Protein AF-A0A7W0MAP5-F1 (afdb_monomer_lite)

pLDDT: mean 90.86, std 15.15, range [31.64, 98.62]

Structure (mmCIF, N/CA/C/O backbone):
data_AF-A0A7W0MAP5-F1
#
_entry.id   AF-A0A7W0MAP5-F1
#
loop_
_atom_site.group_PDB
_atom_site.id
_atom_site.type_symbol
_atom_site.label_atom_id
_atom_site.label_alt_id
_atom_site.label_comp_id
_atom_site.label_asym_id
_atom_site.label_entity_id
_atom_site.label_seq_id
_atom_site.pdbx_PDB_ins_code
_atom_site.Cartn_x
_atom_site.Cartn_y
_atom_si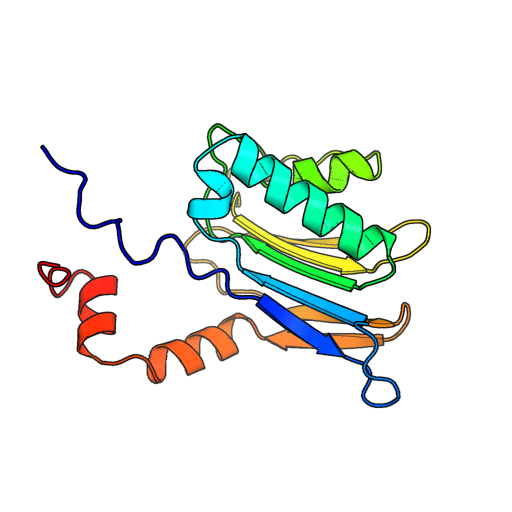te.Cartn_z
_atom_site.occupancy
_atom_site.B_iso_or_equiv
_atom_site.auth_seq_id
_atom_site.auth_comp_id
_atom_site.auth_asym_id
_atom_site.auth_atom_id
_atom_site.pdbx_PDB_model_num
ATOM 1 N N . MET A 1 1 ? 15.322 9.151 -28.755 1.00 31.64 1 MET A N 1
ATOM 2 C CA . MET A 1 1 ? 13.862 9.149 -28.972 1.00 31.64 1 MET A CA 1
ATOM 3 C C . MET A 1 1 ? 13.383 7.801 -28.477 1.00 31.64 1 MET A C 1
ATOM 5 O O . MET A 1 1 ? 13.552 6.819 -29.178 1.00 31.64 1 MET A O 1
ATOM 9 N N . GLN A 1 2 ? 13.041 7.724 -27.193 1.00 36.56 2 GLN A N 1
ATOM 10 C CA . GLN A 1 2 ? 12.843 6.462 -26.477 1.00 36.56 2 GLN A CA 1
ATOM 11 C C . GLN A 1 2 ? 11.858 6.753 -25.342 1.00 36.56 2 GLN A C 1
ATOM 13 O O . GLN A 1 2 ? 12.266 7.212 -24.281 1.00 36.56 2 GLN A O 1
ATOM 18 N N . ALA A 1 3 ? 10.567 6.655 -25.644 1.00 36.53 3 ALA A N 1
ATOM 19 C CA . ALA A 1 3 ? 9.450 6.749 -24.704 1.00 36.53 3 ALA A CA 1
ATOM 20 C C . ALA A 1 3 ? 8.155 6.588 -25.512 1.00 36.53 3 ALA A C 1
ATOM 22 O O . ALA A 1 3 ? 7.542 7.592 -25.847 1.00 36.53 3 ALA A O 1
ATOM 23 N N . ASP A 1 4 ? 7.783 5.361 -25.881 1.00 33.84 4 ASP A N 1
ATOM 24 C CA . ASP A 1 4 ? 6.406 5.117 -26.356 1.00 33.84 4 ASP A CA 1
ATOM 25 C C . ASP A 1 4 ? 5.857 3.697 -26.093 1.00 33.84 4 ASP A C 1
ATOM 27 O O . ASP A 1 4 ? 4.669 3.468 -26.269 1.00 33.84 4 ASP A O 1
ATOM 31 N N . ASP A 1 5 ? 6.640 2.768 -25.524 1.00 40.62 5 ASP A N 1
ATOM 32 C CA . ASP A 1 5 ? 6.140 1.407 -25.215 1.00 40.62 5 ASP A CA 1
ATOM 33 C C . ASP A 1 5 ? 5.510 1.247 -23.821 1.00 40.62 5 ASP A C 1
ATOM 35 O O . ASP A 1 5 ? 4.944 0.207 -23.484 1.00 40.62 5 ASP A O 1
ATOM 39 N N . THR A 1 6 ? 5.543 2.277 -22.973 1.00 40.28 6 THR A N 1
ATOM 40 C CA . THR A 1 6 ? 4.932 2.216 -21.632 1.00 40.28 6 THR A CA 1
ATOM 41 C C . THR A 1 6 ? 3.391 2.310 -21.690 1.00 40.28 6 THR A C 1
ATOM 43 O O . THR A 1 6 ? 2.731 2.232 -20.656 1.00 40.28 6 THR A O 1
ATOM 46 N N . PHE A 1 7 ? 2.780 2.491 -22.866 1.00 39.31 7 PHE A N 1
ATOM 47 C CA . PHE A 1 7 ? 1.445 3.091 -22.995 1.00 39.31 7 PHE A CA 1
ATOM 48 C C . PHE A 1 7 ? 0.217 2.185 -22.790 1.00 39.31 7 PHE A C 1
ATOM 50 O O . PHE A 1 7 ? -0.890 2.715 -22.703 1.00 39.31 7 PHE A O 1
ATOM 57 N N . HIS A 1 8 ? 0.355 0.868 -22.580 1.00 38.78 8 HIS A N 1
ATOM 58 C CA . HIS A 1 8 ? -0.822 0.001 -22.357 1.00 38.78 8 HIS A CA 1
ATOM 59 C C . HIS A 1 8 ? -0.908 -0.732 -21.007 1.00 38.78 8 HIS A C 1
ATOM 61 O O . HIS A 1 8 ? -1.977 -1.244 -20.675 1.00 38.78 8 HIS A O 1
ATOM 67 N N . TYR A 1 9 ? 0.127 -0.684 -20.159 1.00 43.25 9 TYR A N 1
ATOM 68 C CA . TYR A 1 9 ? 0.080 -1.255 -18.796 1.00 43.25 9 TYR A CA 1
ATOM 69 C C . TYR A 1 9 ? -0.163 -0.218 -17.681 1.00 43.25 9 TYR A C 1
ATOM 71 O O . TYR A 1 9 ? -0.225 -0.563 -16.504 1.00 43.25 9 TYR A O 1
ATOM 79 N N . GLN A 1 10 ? -0.337 1.061 -18.031 1.00 42.28 10 GLN A N 1
ATOM 80 C CA . GLN A 1 10 ? -0.414 2.180 -17.076 1.00 42.28 10 GLN A CA 1
ATOM 81 C C . GLN A 1 10 ? -1.756 2.329 -16.331 1.00 42.28 10 GLN A C 1
ATOM 83 O O . GLN A 1 10 ? -1.896 3.238 -15.514 1.00 42.28 10 GLN A O 1
ATOM 88 N N . ARG A 1 11 ? -2.771 1.492 -16.602 1.00 49.31 11 ARG A N 1
ATOM 89 C CA . ARG A 1 11 ? -4.148 1.727 -16.107 1.00 49.31 11 ARG A CA 1
ATOM 90 C C . ARG A 1 11 ? -4.846 0.544 -15.445 1.00 49.31 11 ARG A C 1
ATOM 92 O O . ARG A 1 11 ? -6.027 0.659 -15.119 1.00 49.31 11 ARG A O 1
ATOM 99 N N . THR A 1 12 ? -4.155 -0.560 -15.187 1.00 53.28 12 THR A N 1
ATOM 100 C CA . THR A 1 12 ? -4.763 -1.663 -14.433 1.00 53.28 12 THR A CA 1
ATOM 101 C C . THR A 1 12 ? -4.495 -1.454 -12.948 1.00 53.28 12 THR A C 1
ATOM 103 O O . THR A 1 12 ? -3.522 -1.963 -12.403 1.00 53.28 12 THR A O 1
ATOM 106 N N . GLN A 1 13 ? -5.353 -0.679 -12.278 1.00 57.66 13 GLN A N 1
ATOM 107 C CA . GLN A 1 13 ? -5.386 -0.692 -10.814 1.00 57.66 13 GLN A CA 1
ATOM 108 C C . GLN A 1 13 ? -5.876 -2.069 -10.357 1.00 57.66 13 GLN A C 1
ATOM 110 O O . GLN A 1 13 ? -7.048 -2.408 -10.536 1.00 57.66 13 GLN A O 1
ATOM 115 N N . LEU A 1 14 ? -4.980 -2.862 -9.770 1.00 80.12 14 LEU A N 1
ATOM 116 C CA . LEU A 1 14 ? -5.314 -4.156 -9.186 1.00 80.12 14 LEU A CA 1
ATOM 117 C C . LEU A 1 14 ? -5.756 -3.945 -7.739 1.00 80.12 14 LEU A C 1
ATOM 119 O O . LEU A 1 14 ? -4.960 -3.641 -6.851 1.00 80.12 14 LEU A O 1
ATOM 123 N N . ARG A 1 15 ? -7.065 -4.090 -7.529 1.00 87.38 15 ARG A N 1
ATOM 124 C CA . ARG A 1 15 ? -7.722 -3.932 -6.234 1.00 87.38 15 ARG A CA 1
ATOM 125 C C . ARG A 1 15 ? -8.536 -5.170 -5.920 1.00 87.38 15 ARG A C 1
ATOM 127 O O . ARG A 1 15 ? -9.342 -5.603 -6.742 1.00 87.38 15 ARG A O 1
ATOM 134 N N . LEU A 1 16 ? -8.385 -5.671 -4.703 1.00 93.50 16 LEU A N 1
ATOM 135 C CA . LEU A 1 16 ? -9.211 -6.742 -4.169 1.00 93.50 16 LEU A CA 1
ATOM 136 C C . LEU A 1 16 ? -10.074 -6.193 -3.035 1.00 93.50 16 LEU A C 1
ATOM 138 O O . LEU A 1 16 ? -9.571 -5.566 -2.108 1.00 93.50 16 LEU A O 1
ATOM 142 N N . ALA A 1 17 ? -11.383 -6.409 -3.129 1.00 95.56 17 ALA A N 1
ATOM 143 C CA . ALA A 1 17 ? -12.349 -6.017 -2.111 1.00 95.56 17 ALA A CA 1
ATOM 144 C C . ALA A 1 17 ? -12.806 -7.257 -1.340 1.00 95.56 17 ALA A C 1
ATOM 146 O O . ALA A 1 17 ? -13.307 -8.209 -1.938 1.00 95.56 17 ALA A O 1
ATOM 147 N N . VAL A 1 18 ? -12.671 -7.225 -0.018 1.00 95.75 18 VAL A N 1
ATOM 148 C CA . VAL A 1 18 ? -13.188 -8.259 0.878 1.00 95.75 18 VAL A CA 1
ATOM 149 C C . VAL A 1 18 ? -14.476 -7.752 1.495 1.00 95.75 18 VAL A C 1
ATOM 151 O O . VAL A 1 18 ? -14.511 -6.695 2.129 1.00 95.75 18 VAL A O 1
ATOM 154 N N . ARG A 1 19 ? -15.549 -8.516 1.298 1.00 96.50 19 ARG A N 1
ATOM 155 C CA . ARG A 1 19 ? -16.867 -8.193 1.830 1.00 96.50 19 ARG A CA 1
ATOM 156 C C . ARG A 1 19 ? -17.293 -9.221 2.860 1.00 96.50 19 ARG A C 1
ATOM 158 O O . ARG A 1 19 ? -17.084 -10.418 2.661 1.00 96.50 19 ARG A O 1
ATOM 165 N N . HIS A 1 20 ? -17.926 -8.756 3.928 1.00 93.38 20 HIS A N 1
ATOM 166 C CA . HIS A 1 20 ? -18.634 -9.639 4.836 1.00 93.38 20 HIS A CA 1
ATOM 167 C C . HIS A 1 20 ? -19.791 -10.299 4.073 1.00 93.38 20 HIS A C 1
ATOM 169 O O . HIS A 1 20 ? -20.551 -9.621 3.379 1.00 93.38 20 HIS A O 1
ATOM 175 N N . ALA A 1 21 ? -19.887 -11.631 4.130 1.00 91.81 21 ALA A N 1
ATOM 176 C CA . ALA A 1 21 ? -20.834 -12.372 3.297 1.00 91.81 21 ALA A CA 1
ATOM 177 C C . ALA A 1 21 ? -22.301 -11.997 3.600 1.00 91.81 21 ALA A C 1
ATOM 179 O O . ALA A 1 21 ? -23.038 -11.689 2.662 1.00 91.81 21 ALA A O 1
ATOM 180 N N . PRO A 1 22 ? -22.735 -11.926 4.873 1.00 90.12 22 PRO A N 1
ATOM 181 C CA . PRO A 1 22 ? -23.991 -11.275 5.224 1.00 90.12 22 PRO A CA 1
ATOM 182 C C . PRO A 1 22 ? -23.953 -9.773 4.910 1.00 90.12 22 PRO A C 1
ATOM 184 O O . PRO A 1 22 ? -23.096 -9.048 5.409 1.00 90.12 22 PRO A O 1
ATOM 187 N N . GLY A 1 23 ? -24.903 -9.298 4.102 1.00 88.81 23 GLY A N 1
ATOM 188 C CA . GLY A 1 23 ? -25.092 -7.867 3.826 1.00 88.81 23 GLY A CA 1
ATOM 189 C C . GLY A 1 23 ? -24.096 -7.242 2.842 1.00 88.81 23 GLY A C 1
ATOM 190 O O . GLY A 1 23 ? -24.307 -6.105 2.433 1.00 88.81 23 GLY A O 1
ATOM 191 N N . HIS A 1 24 ? -23.062 -7.973 2.408 1.00 91.12 24 HIS A N 1
ATOM 192 C CA . HIS A 1 24 ? -22.065 -7.524 1.424 1.00 91.12 24 HIS A CA 1
ATOM 193 C C . HIS A 1 24 ? -21.326 -6.229 1.798 1.00 91.12 24 HIS A C 1
ATOM 195 O O . HIS A 1 24 ? -20.824 -5.518 0.920 1.00 91.12 24 HIS A O 1
ATOM 201 N N . GLU A 1 25 ? -21.218 -5.928 3.087 1.00 94.31 25 GLU A N 1
ATOM 202 C CA . GLU A 1 25 ? -20.466 -4.778 3.584 1.00 94.31 25 GLU A CA 1
ATOM 203 C C . GLU A 1 25 ? -18.979 -4.920 3.244 1.00 94.31 25 GLU A C 1
ATOM 205 O O . GLU A 1 25 ? -18.413 -6.006 3.356 1.00 94.31 25 GLU A O 1
ATOM 210 N N . LEU A 1 26 ? -18.348 -3.838 2.785 1.00 96.31 26 LEU A N 1
ATOM 211 C CA . LEU A 1 26 ? -16.912 -3.817 2.515 1.00 96.31 26 LEU A CA 1
ATOM 212 C C . LEU A 1 26 ? -16.166 -3.721 3.847 1.00 96.31 26 LEU A C 1
ATOM 214 O O . LEU A 1 26 ? -16.316 -2.726 4.540 1.00 96.31 26 LEU A O 1
ATOM 218 N N . ILE A 1 27 ? -15.361 -4.730 4.176 1.00 97.50 27 ILE A N 1
ATOM 219 C CA . ILE A 1 27 ? -14.644 -4.794 5.461 1.00 97.50 27 ILE A CA 1
ATOM 220 C C . ILE A 1 27 ? -13.135 -4.646 5.304 1.00 97.50 27 ILE A C 1
ATOM 222 O O . ILE A 1 27 ? -12.473 -4.146 6.208 1.00 97.50 27 ILE A O 1
ATOM 226 N N . ALA A 1 28 ? -12.587 -5.045 4.152 1.00 98.00 28 ALA A N 1
ATOM 227 C CA . ALA A 1 28 ? -11.173 -4.867 3.871 1.00 98.00 28 ALA A CA 1
ATOM 228 C C . ALA A 1 28 ? -10.884 -4.656 2.380 1.00 98.00 28 ALA A C 1
ATOM 230 O O . ALA A 1 28 ? -11.655 -5.073 1.509 1.00 98.00 28 ALA A O 1
ATOM 231 N N . MET A 1 29 ? -9.744 -4.042 2.080 1.00 97.69 29 MET A N 1
ATOM 232 C CA . MET A 1 29 ? -9.257 -3.814 0.723 1.00 97.69 29 MET A CA 1
ATOM 233 C C . MET A 1 29 ? -7.767 -4.139 0.618 1.00 97.69 29 MET A C 1
ATOM 235 O O . MET A 1 29 ? -7.001 -3.784 1.504 1.00 97.69 29 MET A O 1
ATOM 239 N N . ILE A 1 30 ? -7.346 -4.771 -0.477 1.00 97.56 30 ILE A N 1
ATOM 240 C CA . ILE A 1 30 ? 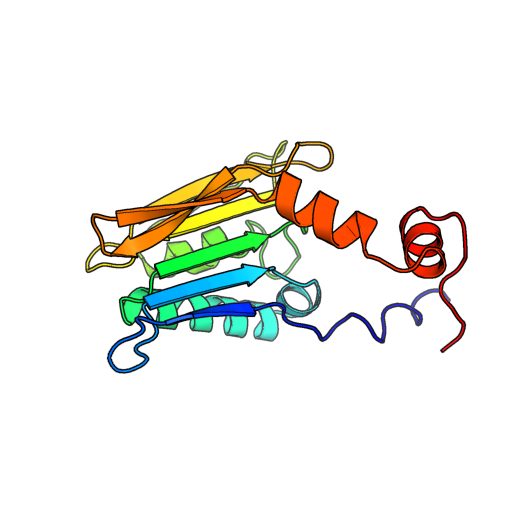-5.935 -4.849 -0.874 1.00 97.56 30 ILE A CA 1
ATOM 241 C C . ILE A 1 30 ? -5.760 -3.999 -2.124 1.00 97.56 30 ILE A C 1
ATOM 243 O O . ILE A 1 30 ? -6.524 -4.138 -3.085 1.00 97.56 30 ILE A O 1
ATOM 247 N N . GLU A 1 31 ? -4.751 -3.141 -2.122 1.00 96.00 31 GLU A N 1
ATOM 248 C CA . GLU A 1 31 ? -4.397 -2.303 -3.252 1.00 96.00 31 GLU A CA 1
ATOM 249 C C . GLU A 1 31 ? -2.915 -2.435 -3.592 1.00 96.00 31 GLU A C 1
ATOM 251 O O . GLU A 1 31 ? -2.039 -2.192 -2.763 1.00 96.00 31 GLU A O 1
ATOM 256 N N . ILE A 1 32 ? -2.650 -2.825 -4.837 1.00 95.50 32 ILE A N 1
ATOM 257 C CA . ILE A 1 32 ? -1.303 -2.858 -5.399 1.00 95.50 32 ILE A CA 1
ATOM 258 C C . ILE A 1 32 ? -1.089 -1.527 -6.114 1.00 95.50 32 ILE A C 1
ATOM 260 O O . ILE A 1 32 ? -1.833 -1.189 -7.041 1.00 95.50 32 ILE A O 1
ATOM 264 N N . VAL A 1 33 ? -0.095 -0.762 -5.665 1.00 95.12 33 VAL A N 1
ATOM 265 C CA . VAL A 1 33 ? 0.262 0.517 -6.281 1.00 95.12 33 VAL A CA 1
ATOM 266 C C . VAL A 1 33 ? 0.749 0.259 -7.700 1.00 95.12 33 VAL A C 1
ATOM 268 O O . VAL A 1 33 ? 1.439 -0.720 -7.963 1.00 95.12 33 VAL A O 1
ATOM 271 N N . SER A 1 34 ? 0.377 1.136 -8.626 1.00 91.56 34 SER A N 1
ATOM 272 C CA . SER A 1 34 ? 0.873 1.153 -10.002 1.00 91.56 34 SER A CA 1
ATOM 273 C C . SER A 1 34 ? 1.683 2.421 -10.261 1.00 91.56 34 SER A C 1
ATOM 275 O O . SER A 1 34 ? 1.515 3.426 -9.568 1.00 91.56 34 SER A O 1
ATOM 277 N N . THR A 1 35 ? 2.515 2.432 -11.303 1.00 90.12 35 THR A N 1
ATOM 278 C CA . THR A 1 35 ? 3.254 3.641 -11.713 1.00 90.12 35 THR A CA 1
ATOM 279 C C . THR A 1 35 ? 2.325 4.824 -11.999 1.00 90.12 35 THR A C 1
ATOM 281 O O . THR A 1 35 ? 2.642 5.952 -11.634 1.00 90.12 35 THR A O 1
ATOM 284 N N . GLY A 1 36 ? 1.137 4.570 -12.557 1.00 90.31 36 GLY A N 1
ATOM 285 C CA . GLY A 1 36 ? 0.108 5.585 -12.804 1.00 90.31 36 GLY A CA 1
ATOM 286 C C . GLY A 1 36 ? -0.504 6.193 -11.535 1.00 90.31 36 GLY A C 1
ATOM 287 O O . GLY A 1 36 ? -1.149 7.232 -11.613 1.00 90.31 36 GLY A O 1
ATOM 288 N N . ASN A 1 37 ? -0.306 5.593 -10.355 1.00 92.75 37 ASN A N 1
ATOM 289 C CA . ASN A 1 37 ? -0.654 6.230 -9.080 1.00 92.75 37 ASN A CA 1
ATOM 290 C C . ASN A 1 37 ? 0.376 7.285 -8.651 1.00 92.75 37 ASN A C 1
ATOM 292 O O . ASN A 1 37 ? 0.064 8.110 -7.798 1.00 92.75 37 ASN A O 1
ATOM 296 N N . LYS A 1 38 ? 1.583 7.254 -9.227 1.00 93.25 38 LYS A N 1
ATOM 297 C CA . LYS A 1 38 ? 2.744 8.062 -8.823 1.00 93.25 38 LYS A CA 1
ATOM 298 C C . LYS A 1 38 ? 3.191 9.050 -9.915 1.00 93.25 38 LYS A C 1
ATOM 300 O O . LYS A 1 38 ? 4.099 9.848 -9.697 1.00 93.25 38 LYS A O 1
ATOM 305 N N . ASP A 1 39 ? 2.561 9.003 -11.092 1.00 92.94 39 ASP A N 1
ATOM 306 C CA . ASP A 1 39 ? 3.002 9.691 -12.314 1.00 92.94 39 ASP A CA 1
ATOM 307 C C . ASP A 1 39 ? 2.846 11.223 -12.274 1.00 92.94 39 ASP A C 1
ATOM 309 O O . ASP A 1 39 ? 3.622 11.949 -12.896 1.00 92.94 39 ASP A O 1
ATOM 313 N N . ARG A 1 40 ? 1.866 11.730 -11.520 1.00 95.50 40 ARG A N 1
ATOM 314 C CA . ARG A 1 40 ? 1.579 13.158 -11.335 1.00 95.50 40 ARG A CA 1
ATOM 315 C C . ARG A 1 40 ? 1.018 13.424 -9.943 1.00 95.50 40 ARG A C 1
ATOM 317 O O . ARG A 1 40 ? 0.345 12.572 -9.368 1.00 95.50 40 ARG A O 1
ATOM 324 N N . ALA A 1 41 ? 1.190 14.651 -9.451 1.00 97.25 41 ALA A N 1
ATOM 325 C CA . ALA A 1 41 ? 0.695 15.073 -8.134 1.00 97.25 41 ALA A CA 1
ATOM 326 C C . ALA A 1 41 ? -0.789 14.729 -7.906 1.00 97.25 41 ALA A C 1
ATOM 328 O O . ALA A 1 41 ? -1.134 14.130 -6.896 1.00 97.25 41 ALA A O 1
ATOM 329 N N . ALA A 1 42 ? -1.649 15.007 -8.892 1.00 97.38 42 ALA A N 1
ATOM 330 C CA . ALA A 1 42 ? -3.078 14.706 -8.798 1.00 97.38 42 ALA A CA 1
ATOM 331 C C . ALA A 1 42 ? -3.388 13.197 -8.694 1.00 97.38 42 ALA A C 1
ATOM 333 O O . ALA A 1 42 ? -4.399 12.819 -8.106 1.00 97.38 42 ALA A O 1
ATOM 334 N N . ALA A 1 43 ? -2.559 12.318 -9.276 1.00 95.81 43 ALA A N 1
ATOM 335 C CA . ALA A 1 43 ? -2.740 10.870 -9.145 1.00 95.81 43 ALA A CA 1
ATOM 336 C C . ALA A 1 43 ? -2.379 10.388 -7.739 1.00 95.81 43 ALA A C 1
ATOM 338 O O . ALA A 1 43 ? -3.135 9.606 -7.161 1.00 95.81 43 ALA A O 1
ATOM 339 N N . VAL A 1 44 ? -1.276 10.908 -7.190 1.00 97.38 44 VAL A N 1
ATOM 340 C CA . VAL A 1 44 ? -0.854 10.642 -5.811 1.00 97.38 44 VAL A CA 1
ATOM 341 C C . VAL A 1 44 ? -1.929 11.112 -4.839 1.00 97.38 44 VAL A C 1
ATOM 343 O O . VAL A 1 44 ? -2.387 10.326 -4.020 1.00 97.38 44 VAL A O 1
ATOM 346 N N . GLU A 1 45 ? -2.403 12.351 -4.982 1.00 97.88 45 GLU A N 1
ATOM 347 C CA . GLU A 1 45 ? -3.476 12.913 -4.155 1.00 97.88 45 GLU A CA 1
ATOM 348 C C . GLU A 1 45 ? -4.751 12.060 -4.221 1.00 97.88 45 GLU A C 1
ATOM 350 O O . GLU A 1 45 ? -5.302 11.693 -3.188 1.00 97.88 45 GLU A O 1
ATOM 355 N N . THR A 1 46 ? -5.174 11.655 -5.425 1.00 97.44 46 THR A N 1
ATOM 356 C CA . THR A 1 46 ? -6.349 10.783 -5.603 1.00 97.44 46 THR A CA 1
ATOM 357 C C . THR A 1 46 ? -6.172 9.437 -4.897 1.00 97.44 46 THR A C 1
ATOM 359 O O . THR A 1 46 ? -7.108 8.930 -4.279 1.00 97.44 46 THR A O 1
ATOM 362 N N . PHE A 1 47 ? -4.987 8.830 -5.002 1.00 96.69 47 PHE A N 1
ATOM 363 C CA . PHE A 1 47 ? -4.685 7.560 -4.347 1.00 96.69 47 PHE A CA 1
ATOM 364 C C . PHE A 1 47 ? -4.678 7.699 -2.819 1.00 96.69 47 PHE A C 1
ATOM 366 O O . PHE A 1 47 ? -5.321 6.907 -2.131 1.00 96.69 47 PHE A O 1
ATOM 373 N N . VAL A 1 48 ? -3.996 8.723 -2.303 1.00 98.00 48 VAL A N 1
ATOM 374 C CA . VAL A 1 48 ? -3.884 9.006 -0.867 1.00 98.00 48 VAL A CA 1
ATOM 375 C C . VAL A 1 48 ? -5.256 9.296 -0.271 1.00 98.00 48 VAL A C 1
ATOM 377 O O . VAL A 1 48 ? -5.634 8.640 0.697 1.00 98.00 48 VAL A O 1
ATOM 380 N N . GLN A 1 49 ? -6.037 10.197 -0.876 1.00 98.31 49 GLN A N 1
ATOM 381 C CA . GLN A 1 49 ? -7.368 10.548 -0.379 1.00 98.31 49 GLN A CA 1
ATOM 382 C C . GLN A 1 49 ? -8.279 9.324 -0.330 1.00 98.31 49 GLN A C 1
ATOM 384 O O . GLN A 1 49 ? -8.939 9.079 0.672 1.00 98.31 49 GLN A O 1
ATOM 389 N N . LYS A 1 50 ? -8.254 8.494 -1.375 1.00 96.94 50 LYS A N 1
ATOM 390 C CA . LYS A 1 50 ? -9.013 7.247 -1.387 1.00 96.94 50 LYS A CA 1
ATOM 391 C C . LYS A 1 50 ? -8.611 6.320 -0.235 1.00 96.94 50 LYS A C 1
ATOM 393 O O . LYS A 1 50 ? -9.487 5.728 0.390 1.00 96.94 50 LYS A O 1
ATOM 398 N N . ALA A 1 51 ? -7.315 6.144 0.017 1.00 97.81 51 ALA A N 1
ATOM 399 C CA . ALA A 1 51 ? -6.852 5.291 1.107 1.00 97.81 51 ALA A CA 1
ATOM 400 C C . ALA A 1 51 ? -7.300 5.837 2.473 1.00 97.81 51 ALA A C 1
ATOM 402 O O . ALA A 1 51 ? -7.788 5.077 3.310 1.00 97.81 51 ALA A O 1
ATOM 403 N N . VAL A 1 52 ? -7.213 7.155 2.666 1.00 98.31 52 VAL A N 1
ATOM 404 C CA . VAL A 1 52 ? -7.703 7.843 3.868 1.00 98.31 52 VAL A CA 1
ATOM 405 C C . VAL A 1 52 ? -9.207 7.632 4.046 1.00 98.31 52 VAL A C 1
ATOM 407 O O . VAL A 1 52 ? -9.619 7.193 5.117 1.00 98.31 52 VAL A O 1
ATOM 410 N N . ASP A 1 53 ? -10.010 7.850 3.002 1.00 97.94 53 ASP A N 1
ATOM 411 C CA . ASP A 1 53 ? -11.467 7.668 3.035 1.00 97.94 53 ASP A CA 1
ATOM 412 C C . ASP A 1 53 ? -11.851 6.230 3.415 1.00 97.94 53 ASP A C 1
ATOM 414 O O . ASP A 1 53 ? -12.748 6.012 4.228 1.00 97.94 53 ASP A O 1
ATOM 418 N N . VAL A 1 54 ? -11.154 5.233 2.855 1.00 97.31 54 VAL A N 1
ATOM 419 C CA . VAL A 1 54 ? -11.358 3.808 3.165 1.00 97.31 54 VAL A CA 1
ATOM 420 C C . VAL A 1 54 ? -11.084 3.536 4.647 1.00 97.31 54 VAL A C 1
ATOM 422 O O . VAL A 1 54 ? -11.935 2.969 5.334 1.00 97.31 54 VAL A O 1
ATOM 425 N N . ILE A 1 55 ? -9.935 3.981 5.158 1.00 98.06 55 ILE A N 1
ATOM 426 C CA . ILE A 1 55 ? -9.537 3.754 6.554 1.00 98.06 55 ILE A CA 1
ATOM 427 C C . ILE A 1 55 ? -10.487 4.480 7.522 1.00 98.06 55 ILE A C 1
ATOM 429 O O . ILE A 1 55 ? -10.915 3.891 8.518 1.00 98.06 55 ILE A O 1
ATOM 433 N N . GLN A 1 56 ? -10.863 5.728 7.221 1.00 97.31 56 GLN A N 1
ATOM 434 C CA . GLN A 1 56 ? -11.803 6.524 8.021 1.00 97.31 56 GLN A CA 1
ATOM 435 C C . GLN A 1 56 ? -13.220 5.943 8.024 1.00 97.31 56 GLN A C 1
ATOM 437 O O . GLN A 1 56 ? -13.915 6.030 9.035 1.00 97.31 56 GLN A O 1
ATOM 442 N N . ALA A 1 57 ? -13.637 5.298 6.933 1.00 96.75 57 ALA A N 1
ATOM 443 C CA . ALA A 1 57 ? -14.906 4.579 6.857 1.00 96.75 57 ALA A CA 1
ATOM 444 C C . ALA A 1 57 ? -14.917 3.264 7.662 1.00 96.75 57 ALA A C 1
ATOM 446 O O . ALA A 1 57 ? -15.896 2.524 7.607 1.00 96.75 57 ALA A O 1
ATOM 447 N N . GLY A 1 58 ? -13.845 2.947 8.397 1.00 96.88 58 GLY A N 1
ATOM 448 C CA . GLY A 1 58 ? -13.743 1.718 9.179 1.00 96.88 58 GLY A CA 1
ATOM 449 C C . GLY A 1 58 ? -13.326 0.499 8.355 1.00 96.88 58 GLY A C 1
ATOM 450 O O . GLY A 1 58 ? -13.265 -0.599 8.902 1.00 96.88 58 GLY A O 1
ATOM 451 N N . VAL A 1 59 ? -12.974 0.663 7.078 1.00 98.00 59 VAL A N 1
ATOM 452 C CA . VAL A 1 59 ? -12.538 -0.438 6.211 1.00 98.00 59 VAL A CA 1
ATOM 453 C C . VAL A 1 59 ? -11.035 -0.658 6.374 1.00 98.00 59 VAL A C 1
ATOM 455 O O . VAL A 1 59 ? -10.233 0.259 6.199 1.00 98.00 59 VAL A O 1
ATOM 458 N N . HIS A 1 60 ? -10.634 -1.887 6.693 1.00 98.31 60 HIS A N 1
ATOM 459 C CA . HIS A 1 60 ? -9.223 -2.256 6.794 1.00 98.31 60 HIS A CA 1
ATOM 460 C C . HIS A 1 60 ? -8.552 -2.209 5.415 1.00 98.31 60 HIS A C 1
ATOM 462 O O . HIS A 1 60 ? -9.176 -2.511 4.397 1.00 98.31 60 HIS A O 1
ATOM 468 N N . MET A 1 61 ? -7.273 -1.854 5.337 1.00 98.25 61 MET A N 1
ATOM 469 C CA . MET A 1 61 ? -6.627 -1.674 4.035 1.00 98.25 61 MET A CA 1
ATOM 470 C C . MET A 1 61 ? -5.204 -2.203 4.027 1.00 98.25 61 MET A C 1
ATOM 472 O O . MET A 1 61 ? -4.443 -1.939 4.941 1.00 98.25 61 MET A O 1
ATOM 476 N N . GLN A 1 62 ? -4.819 -2.908 2.973 1.00 98.19 62 GLN A N 1
ATOM 477 C CA . GLN A 1 62 ? -3.438 -3.269 2.698 1.00 98.19 62 GLN A CA 1
ATOM 478 C C . GLN A 1 62 ? -2.979 -2.544 1.436 1.00 98.19 62 GLN A C 1
ATOM 480 O O . GLN A 1 62 ? -3.666 -2.588 0.416 1.00 98.19 62 GLN A O 1
ATOM 485 N N . VAL A 1 63 ? -1.828 -1.882 1.510 1.00 98.06 63 VAL A N 1
ATOM 486 C CA . VAL A 1 63 ? -1.179 -1.212 0.380 1.00 98.06 63 VAL A CA 1
ATOM 487 C C . VAL A 1 63 ? 0.170 -1.867 0.134 1.00 98.06 63 VAL A C 1
ATOM 489 O O . VAL A 1 63 ? 0.971 -2.024 1.055 1.00 98.06 63 VAL A O 1
ATOM 492 N N . ILE A 1 64 ? 0.413 -2.250 -1.116 1.00 97.75 64 ILE A N 1
ATOM 493 C CA . ILE A 1 64 ? 1.666 -2.858 -1.565 1.00 97.75 64 ILE A CA 1
ATOM 494 C C . ILE A 1 64 ? 2.282 -1.913 -2.596 1.00 97.75 64 ILE A C 1
ATOM 496 O O . ILE A 1 64 ? 1.775 -1.808 -3.715 1.00 97.75 64 ILE A O 1
ATOM 500 N N . ASP A 1 65 ? 3.348 -1.208 -2.211 1.00 96.75 65 ASP A N 1
ATOM 501 C CA . ASP A 1 65 ? 4.094 -0.300 -3.085 1.00 96.75 65 ASP A CA 1
ATOM 502 C C . ASP A 1 65 ? 5.500 -0.838 -3.346 1.00 96.75 65 ASP A C 1
ATOM 504 O O . ASP A 1 65 ? 6.411 -0.706 -2.528 1.00 96.75 65 ASP A O 1
ATOM 508 N N . LEU A 1 66 ? 5.660 -1.453 -4.518 1.00 95.50 66 LEU A N 1
ATOM 509 C CA . LEU A 1 66 ? 6.931 -1.996 -5.000 1.00 95.50 66 LEU A CA 1
ATOM 510 C C . LEU A 1 66 ? 7.646 -1.035 -5.960 1.00 95.50 66 LEU A C 1
ATOM 512 O O . LEU A 1 66 ? 8.572 -1.439 -6.663 1.00 95.50 66 LEU A O 1
ATOM 516 N N . PHE A 1 67 ? 7.233 0.235 -5.999 1.00 93.88 67 PHE A N 1
ATOM 517 C CA . PHE A 1 67 ? 7.885 1.273 -6.785 1.00 93.88 67 PHE A CA 1
ATOM 518 C C . PHE A 1 67 ? 8.645 2.235 -5.883 1.00 93.88 67 PHE A C 1
ATOM 520 O O . PHE A 1 67 ? 8.130 2.696 -4.867 1.00 93.88 67 PHE A O 1
ATOM 527 N N . SER A 1 68 ? 9.853 2.611 -6.300 1.00 92.88 68 SER A N 1
ATOM 528 C CA . SER A 1 68 ? 10.637 3.621 -5.591 1.00 92.88 68 SER A CA 1
ATOM 529 C C . SER A 1 68 ? 9.835 4.918 -5.378 1.00 92.88 68 SER A C 1
ATOM 531 O O . SER A 1 68 ? 9.002 5.263 -6.228 1.00 92.88 68 SER A O 1
ATOM 533 N N . PRO A 1 69 ? 10.077 5.649 -4.274 1.00 94.38 69 PRO A N 1
ATOM 534 C CA . PRO A 1 69 ? 9.532 6.986 -4.070 1.00 94.38 69 PRO A CA 1
ATOM 535 C C . PRO A 1 69 ? 9.817 7.903 -5.263 1.00 94.38 69 PRO A C 1
ATOM 537 O O . PRO A 1 69 ? 10.911 7.881 -5.838 1.00 94.38 69 PRO A O 1
ATOM 540 N N . GLY A 1 70 ? 8.811 8.678 -5.658 1.00 93.56 70 GLY A N 1
ATOM 541 C CA . GLY A 1 70 ? 8.856 9.541 -6.827 1.00 93.56 70 GLY A CA 1
ATOM 542 C C . GLY A 1 70 ? 8.897 11.024 -6.475 1.00 93.56 70 GLY A C 1
ATOM 543 O O . GLY A 1 70 ? 8.903 11.442 -5.320 1.00 93.56 70 GLY A O 1
ATOM 544 N N . ARG A 1 71 ? 8.876 11.862 -7.517 1.00 95.94 71 ARG A N 1
ATOM 545 C CA . ARG A 1 71 ? 8.834 13.329 -7.384 1.00 95.94 71 ARG A CA 1
ATOM 546 C C . ARG A 1 71 ? 7.623 13.823 -6.582 1.00 95.94 71 ARG A C 1
ATOM 548 O O . ARG A 1 71 ? 7.700 14.878 -5.959 1.00 95.94 71 ARG A O 1
ATOM 555 N N . HIS A 1 72 ? 6.498 13.121 -6.683 1.00 97.06 72 HIS A N 1
ATOM 556 C CA . HIS A 1 72 ? 5.213 13.536 -6.119 1.00 97.06 72 HIS A CA 1
ATOM 557 C C . HIS A 1 72 ? 4.908 12.883 -4.765 1.00 97.06 72 HIS A C 1
ATOM 559 O O . HIS A 1 72 ? 3.946 13.269 -4.112 1.00 97.06 72 HIS A O 1
ATOM 565 N N . ASP A 1 73 ? 5.744 11.939 -4.345 1.00 96.19 73 ASP A N 1
ATOM 566 C CA . ASP A 1 73 ? 5.640 11.165 -3.115 1.00 96.19 73 ASP A CA 1
ATOM 567 C C . ASP A 1 73 ? 7.058 10.817 -2.607 1.00 96.19 73 ASP A C 1
ATOM 569 O O . ASP A 1 73 ? 7.477 9.662 -2.619 1.00 96.19 73 ASP A O 1
ATOM 573 N N . PRO A 1 74 ? 7.855 11.811 -2.179 1.00 95.62 74 PRO A N 1
ATOM 574 C CA . PRO A 1 74 ? 9.287 11.625 -1.910 1.00 95.62 74 PRO A CA 1
ATOM 575 C C . PRO A 1 74 ? 9.602 10.609 -0.799 1.00 95.62 74 PRO A C 1
ATOM 577 O O . PRO A 1 74 ? 10.691 10.039 -0.795 1.00 95.62 74 PRO A O 1
ATOM 580 N N . ASN A 1 75 ? 8.651 10.350 0.102 1.00 96.06 75 ASN A N 1
ATOM 581 C CA . ASN A 1 75 ? 8.732 9.322 1.147 1.00 96.06 75 ASN A CA 1
ATOM 582 C C . ASN A 1 75 ? 7.772 8.139 0.899 1.00 96.06 75 ASN A C 1
ATOM 584 O O . ASN A 1 75 ? 7.574 7.294 1.771 1.00 96.06 75 ASN A O 1
ATOM 588 N N . GLY A 1 76 ? 7.167 8.077 -0.287 1.00 95.38 76 GLY A N 1
ATOM 589 C CA . GLY A 1 76 ? 6.167 7.087 -0.666 1.00 95.38 76 GLY A CA 1
ATOM 590 C C . GLY A 1 76 ? 4.730 7.435 -0.237 1.00 95.38 76 GLY A C 1
ATOM 591 O O . GLY A 1 76 ? 4.503 8.349 0.562 1.00 95.38 76 GLY A O 1
ATOM 592 N N . PRO A 1 77 ? 3.727 6.688 -0.736 1.00 95.38 77 PRO A N 1
ATOM 593 C CA . PRO A 1 77 ? 2.319 6.938 -0.437 1.00 95.38 77 PRO A CA 1
ATOM 594 C C . PRO A 1 77 ? 1.956 6.727 1.035 1.00 95.38 77 PRO A C 1
ATOM 596 O O . PRO A 1 77 ? 1.039 7.381 1.524 1.00 95.38 77 PRO A O 1
ATOM 599 N N . HIS A 1 78 ? 2.656 5.839 1.752 1.00 97.56 78 HIS A N 1
ATOM 600 C CA . HIS A 1 78 ? 2.379 5.603 3.170 1.00 97.56 78 HIS A CA 1
ATOM 601 C C . HIS A 1 78 ? 2.612 6.851 4.019 1.00 97.56 78 HIS A C 1
ATOM 603 O O . HIS A 1 78 ? 1.728 7.168 4.801 1.00 97.56 78 HIS A O 1
ATOM 609 N N . ASP A 1 79 ? 3.713 7.588 3.830 1.00 98.00 79 ASP A N 1
ATOM 610 C CA . ASP A 1 79 ? 3.965 8.847 4.555 1.00 98.00 79 ASP A CA 1
ATOM 611 C C . ASP A 1 79 ? 2.826 9.853 4.352 1.00 98.00 79 ASP A C 1
ATOM 613 O O . ASP A 1 79 ? 2.293 10.425 5.304 1.00 98.00 79 ASP A O 1
ATOM 617 N N . LEU A 1 80 ? 2.379 10.000 3.102 1.00 98.06 80 LEU A N 1
ATOM 618 C CA . LEU A 1 80 ? 1.285 10.899 2.749 1.00 98.06 80 LEU A CA 1
ATOM 619 C C . LEU A 1 80 ? -0.044 10.462 3.376 1.00 98.06 80 LEU A C 1
ATOM 621 O O . LEU A 1 80 ? -0.770 11.300 3.905 1.00 98.06 80 LEU A O 1
ATOM 625 N N . ILE A 1 81 ? -0.364 9.165 3.356 1.00 98.00 81 ILE A N 1
ATOM 626 C CA . ILE A 1 81 ? -1.559 8.620 4.020 1.00 98.00 81 ILE A CA 1
ATOM 627 C C . ILE A 1 81 ? -1.463 8.832 5.532 1.00 98.00 81 ILE A C 1
ATOM 629 O O . ILE A 1 81 ? -2.406 9.325 6.146 1.00 98.00 81 ILE A O 1
ATOM 633 N N . TRP A 1 82 ? -0.328 8.483 6.135 1.00 97.19 82 TRP A N 1
ATOM 634 C CA . TRP A 1 82 ? -0.129 8.511 7.582 1.00 97.19 82 TRP A CA 1
ATOM 635 C C . TRP A 1 82 ? -0.169 9.933 8.143 1.00 97.19 82 TRP A C 1
ATOM 637 O O . TRP A 1 82 ? -0.751 10.162 9.204 1.00 97.19 82 TRP A O 1
ATOM 647 N N . SER A 1 83 ? 0.281 10.912 7.352 1.00 97.25 83 SER A N 1
ATOM 648 C CA . SER A 1 83 ? 0.203 12.337 7.689 1.00 97.25 83 SER A CA 1
ATOM 649 C C . SER A 1 83 ? -1.232 12.818 7.936 1.00 97.25 83 SER A C 1
ATOM 651 O O . SER A 1 83 ? -1.442 13.706 8.761 1.00 97.25 83 SER A O 1
ATOM 653 N N . HIS A 1 84 ? -2.242 12.206 7.301 1.00 97.00 84 HIS A N 1
ATOM 654 C CA . HIS A 1 84 ? -3.656 12.530 7.550 1.00 97.00 84 HIS A CA 1
ATOM 655 C C . HIS A 1 84 ? -4.149 12.054 8.922 1.00 97.00 84 HIS A C 1
ATOM 657 O O . HIS A 1 84 ? -5.161 12.545 9.421 1.00 97.00 84 HIS A O 1
ATOM 663 N N . PHE A 1 85 ? -3.425 11.124 9.543 1.00 96.31 85 PHE A N 1
ATOM 664 C CA . PHE A 1 85 ? -3.681 10.623 10.890 1.00 96.31 85 PHE A CA 1
ATOM 665 C C . PHE A 1 85 ? -2.742 11.251 11.935 1.00 96.31 85 PHE A C 1
ATOM 667 O O . PHE A 1 85 ? -2.767 10.853 13.096 1.00 96.31 85 PHE A O 1
ATOM 674 N N . GLY A 1 86 ? -1.976 12.282 11.552 1.00 95.50 86 GLY A N 1
ATOM 675 C CA . GLY A 1 86 ? -1.151 13.083 12.461 1.00 95.50 86 GLY A CA 1
ATOM 676 C C . GLY A 1 86 ? 0.268 12.559 12.685 1.00 95.50 86 GLY A C 1
ATOM 677 O O . GLY A 1 86 ? 0.967 13.074 13.557 1.00 95.50 86 GLY A O 1
ATOM 678 N N . GLU A 1 87 ? 0.707 11.575 11.904 1.00 94.56 87 GLU A N 1
ATOM 679 C CA . GLU A 1 87 ? 2.026 10.954 12.019 1.00 94.56 87 GLU A CA 1
ATOM 680 C C . GLU A 1 87 ? 2.778 10.990 10.686 1.00 94.56 87 GLU A C 1
ATOM 682 O O . GLU A 1 87 ? 2.176 10.923 9.622 1.00 94.56 87 GLU A O 1
ATOM 687 N N . THR A 1 88 ? 4.105 11.070 10.725 1.00 94.75 88 THR A N 1
ATOM 688 C CA . THR A 1 88 ? 4.945 11.062 9.519 1.00 94.75 88 THR A CA 1
ATOM 689 C C . THR A 1 88 ? 5.799 9.807 9.458 1.00 94.75 88 THR A C 1
ATOM 691 O O . THR A 1 88 ? 6.095 9.178 10.477 1.00 94.75 88 THR A O 1
ATOM 694 N N . TYR A 1 89 ? 6.222 9.450 8.252 1.00 95.62 89 TYR A N 1
ATOM 695 C CA . TYR A 1 89 ? 7.091 8.313 8.009 1.00 95.62 89 TYR A CA 1
ATOM 696 C C . TYR A 1 89 ? 8.195 8.663 7.014 1.00 95.62 89 TYR A C 1
ATOM 698 O O . TYR A 1 89 ? 7.949 9.184 5.931 1.00 95.62 89 TYR A O 1
ATOM 706 N N . THR A 1 90 ? 9.424 8.280 7.347 1.00 95.88 90 THR A N 1
ATOM 707 C CA . THR A 1 90 ? 10.554 8.361 6.420 1.00 95.88 90 THR A CA 1
ATOM 708 C C . THR A 1 90 ? 11.063 6.951 6.137 1.00 95.88 90 THR A C 1
ATOM 710 O O . THR A 1 90 ? 11.525 6.288 7.073 1.00 95.88 90 THR A O 1
ATOM 713 N N . PRO A 1 91 ? 11.025 6.478 4.878 1.00 94.69 91 PRO A N 1
ATOM 714 C CA . PRO A 1 91 ? 11.516 5.150 4.554 1.00 94.69 91 PRO A CA 1
ATOM 715 C C . PRO A 1 91 ? 13.027 5.027 4.784 1.00 94.69 91 PRO A C 1
ATOM 717 O O . PRO A 1 91 ? 13.782 5.958 4.481 1.00 94.69 91 PRO A O 1
ATOM 720 N N . PRO A 1 92 ? 13.513 3.871 5.272 1.00 96.06 92 PRO A N 1
ATOM 721 C CA . PRO A 1 92 ? 14.937 3.582 5.280 1.00 96.06 92 PRO A CA 1
ATOM 722 C C . PRO A 1 92 ? 15.502 3.643 3.85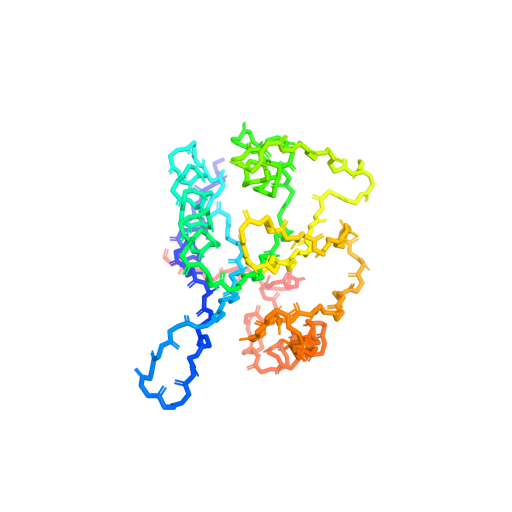7 1.00 96.06 92 PRO A C 1
ATOM 724 O O . PRO A 1 92 ? 14.981 2.998 2.952 1.00 96.06 92 PRO A O 1
ATOM 727 N N . VAL A 1 93 ? 16.626 4.340 3.669 1.00 93.38 93 VAL A N 1
ATOM 728 C CA . VAL A 1 93 ? 17.266 4.503 2.345 1.00 93.38 93 VAL A CA 1
ATOM 729 C C . VAL A 1 93 ? 17.528 3.159 1.655 1.00 93.38 93 VAL A C 1
ATOM 731 O O . VAL A 1 93 ? 17.355 3.035 0.448 1.00 93.38 93 VAL A O 1
ATOM 734 N N . ALA A 1 94 ? 17.929 2.143 2.423 1.00 96.38 94 ALA A N 1
ATOM 735 C CA . ALA A 1 94 ? 18.219 0.811 1.899 1.00 96.38 94 ALA A CA 1
ATOM 736 C C . ALA A 1 94 ? 16.966 -0.008 1.552 1.00 96.38 94 ALA A C 1
ATOM 738 O O . ALA A 1 94 ? 17.087 -0.983 0.820 1.00 96.38 94 ALA A O 1
ATOM 739 N N . LYS A 1 95 ? 15.793 0.358 2.084 1.00 97.06 95 LYS A N 1
ATOM 740 C CA . LYS A 1 95 ? 14.528 -0.370 1.926 1.00 97.06 95 LYS A CA 1
ATOM 741 C C . LYS A 1 95 ? 13.368 0.604 1.667 1.00 97.06 95 LYS A C 1
ATOM 743 O O . LYS A 1 95 ? 12.541 0.815 2.554 1.00 97.06 95 LYS A O 1
ATOM 748 N N . PRO A 1 96 ? 13.346 1.251 0.487 1.00 96.25 96 PRO A N 1
ATOM 749 C CA . PRO A 1 96 ? 12.409 2.331 0.195 1.00 96.25 96 PRO A CA 1
ATOM 750 C C . PRO A 1 96 ? 11.022 1.854 -0.261 1.00 96.25 96 PRO A C 1
ATOM 752 O O . PRO A 1 96 ? 10.118 2.675 -0.388 1.00 96.25 96 PRO A O 1
ATOM 755 N N . LEU A 1 97 ? 10.867 0.563 -0.561 1.00 97.56 97 LEU A N 1
ATOM 756 C CA . LEU A 1 97 ? 9.601 -0.052 -0.957 1.00 97.56 97 LEU A CA 1
ATOM 757 C C . LEU A 1 97 ? 8.846 -0.490 0.297 1.00 97.56 97 LEU A C 1
ATOM 759 O O . LEU A 1 97 ? 9.462 -0.676 1.346 1.00 97.56 97 LEU A O 1
ATOM 763 N N . ILE A 1 98 ? 7.533 -0.682 0.211 1.00 97.19 98 ILE A N 1
ATOM 764 C CA . ILE A 1 98 ? 6.739 -1.020 1.395 1.00 97.19 98 ILE A CA 1
ATOM 765 C C . ILE A 1 98 ? 5.626 -2.022 1.098 1.00 97.19 98 ILE A C 1
ATOM 767 O O . ILE A 1 98 ? 4.980 -2.001 0.049 1.00 97.19 98 ILE A O 1
ATOM 771 N N . ALA A 1 99 ? 5.331 -2.838 2.101 1.00 98.31 99 ALA A N 1
ATOM 772 C CA . ALA A 1 99 ? 4.011 -3.412 2.290 1.00 98.31 99 ALA A CA 1
ATOM 773 C C . ALA A 1 99 ? 3.460 -2.895 3.621 1.00 98.31 99 ALA A C 1
ATOM 775 O O . ALA A 1 99 ? 4.139 -2.955 4.644 1.00 98.31 99 ALA A O 1
ATOM 776 N N . VAL A 1 100 ? 2.235 -2.379 3.627 1.00 98.56 100 VAL A N 1
ATOM 777 C CA . VAL A 1 100 ? 1.596 -1.864 4.842 1.00 98.56 100 VAL A CA 1
ATOM 778 C C . VAL A 1 100 ? 0.182 -2.392 4.973 1.00 98.56 100 VAL A C 1
ATOM 780 O O . VAL A 1 100 ? -0.561 -2.454 3.998 1.00 98.56 100 VAL A O 1
ATOM 783 N N . SER A 1 101 ? -0.191 -2.773 6.189 1.00 98.62 101 SER A N 1
ATOM 784 C CA . SER A 1 101 ? -1.555 -3.150 6.546 1.00 98.62 101 SER A CA 1
ATOM 785 C C . SER A 1 101 ? -2.095 -2.198 7.604 1.00 98.62 101 SER A C 1
ATOM 787 O O . SER A 1 101 ? -1.583 -2.125 8.715 1.00 98.62 101 SER A O 1
ATOM 789 N N . TYR A 1 102 ? -3.131 -1.460 7.241 1.00 98.44 102 TYR A N 1
ATOM 790 C CA . TYR A 1 102 ? -3.869 -0.542 8.083 1.00 98.44 102 TYR A CA 1
ATOM 791 C C . TYR A 1 102 ? -5.034 -1.270 8.749 1.00 98.44 102 TYR A C 1
ATOM 793 O O . TYR A 1 102 ? -6.009 -1.672 8.104 1.00 98.44 102 TYR A O 1
ATOM 801 N N . GLN A 1 103 ? -4.951 -1.398 10.065 1.00 98.31 103 GLN A N 1
ATOM 802 C CA . GLN A 1 103 ? -6.097 -1.702 10.898 1.00 98.31 103 GLN A CA 1
ATOM 803 C C . GLN A 1 103 ? -6.876 -0.400 11.133 1.00 98.31 103 GLN A C 1
ATOM 805 O O . GLN A 1 103 ? -6.417 0.474 11.867 1.00 98.31 103 GLN A O 1
ATOM 810 N N . SER A 1 104 ? -8.038 -0.258 10.493 1.00 96.88 104 SER A N 1
ATOM 811 C CA . SER A 1 104 ? -8.976 0.843 10.723 1.00 96.88 104 SER A CA 1
ATOM 812 C C . SER A 1 104 ? -9.521 0.865 12.160 1.00 96.88 104 SER A C 1
ATOM 814 O O . SER A 1 104 ? -9.541 -0.141 12.874 1.00 96.88 104 SER A O 1
ATOM 816 N N . GLY A 1 105 ? -9.974 2.045 12.580 1.00 92.69 105 GLY A N 1
ATOM 817 C CA . GLY A 1 105 ? -10.504 2.324 13.910 1.00 92.69 105 GLY A CA 1
ATOM 818 C C . GLY A 1 105 ? -10.510 3.828 14.177 1.00 92.69 105 GLY A C 1
ATOM 819 O O . GLY A 1 105 ? -10.102 4.609 13.321 1.00 92.69 105 GLY A O 1
ATOM 820 N N . ALA A 1 106 ? -10.940 4.243 15.373 1.00 88.44 106 ALA A N 1
ATOM 821 C CA . ALA A 1 106 ? -10.883 5.656 15.775 1.00 88.44 106 ALA A CA 1
ATOM 822 C C . ALA A 1 106 ? -9.446 6.212 15.743 1.00 88.44 106 ALA A C 1
ATOM 824 O O . ALA A 1 106 ? -9.234 7.371 15.403 1.00 88.44 106 ALA A O 1
ATOM 825 N N . PHE A 1 107 ? -8.479 5.349 16.059 1.00 92.69 107 PHE A N 1
ATOM 826 C CA . PHE A 1 107 ? -7.050 5.583 15.900 1.00 92.69 107 PHE A CA 1
ATOM 827 C C . PHE A 1 107 ? -6.496 4.401 15.099 1.00 92.69 107 PHE A C 1
ATOM 829 O O . PHE A 1 107 ? -6.351 3.313 15.666 1.00 92.69 107 PHE A O 1
ATOM 836 N N . PRO A 1 108 ? -6.302 4.542 13.777 1.00 96.38 108 PRO A N 1
ATOM 837 C CA . PRO A 1 108 ? -5.837 3.431 12.964 1.00 96.38 108 PRO A CA 1
ATOM 838 C C . PRO A 1 108 ? -4.416 3.027 13.358 1.00 96.38 108 PRO A C 1
ATOM 840 O O . PRO A 1 108 ? -3.642 3.831 13.867 1.00 96.38 108 PRO A O 1
ATOM 843 N N . THR A 1 109 ? -4.063 1.770 13.106 1.00 97.62 109 THR A N 1
ATOM 844 C CA . THR A 1 109 ? -2.708 1.239 13.323 1.00 97.62 109 THR A CA 1
ATOM 845 C C . THR A 1 109 ? -2.137 0.746 12.000 1.00 97.62 109 THR A C 1
ATOM 847 O O . THR A 1 109 ? -2.816 0.023 11.270 1.00 97.62 109 THR A O 1
ATOM 850 N N . ALA A 1 110 ? -0.897 1.120 11.687 1.00 98.00 110 ALA A N 1
ATOM 851 C CA . ALA A 1 110 ? -0.182 0.646 10.507 1.00 98.00 110 ALA A CA 1
ATOM 852 C C . ALA A 1 110 ? 0.839 -0.437 10.882 1.00 98.00 110 ALA A C 1
ATOM 854 O O . ALA A 1 110 ? 1.738 -0.215 11.688 1.00 98.00 110 ALA A O 1
ATOM 855 N N . TYR A 1 111 ? 0.719 -1.600 10.248 1.00 97.94 111 TYR A N 1
ATOM 856 C CA . TYR A 1 111 ? 1.688 -2.691 10.299 1.00 97.94 111 TYR A CA 1
ATOM 857 C C . TYR A 1 111 ? 2.515 -2.642 9.019 1.00 97.94 111 TYR A C 1
ATOM 859 O O . TYR A 1 111 ? 2.022 -3.006 7.950 1.00 97.94 111 TYR A O 1
ATOM 867 N N . LEU A 1 112 ? 3.732 -2.119 9.124 1.00 97.69 112 LEU A N 1
ATOM 868 C CA . LEU A 1 112 ? 4.577 -1.731 8.000 1.00 97.69 112 LEU A CA 1
ATOM 869 C C . LEU A 1 112 ? 5.818 -2.626 7.906 1.00 97.69 112 LEU A C 1
ATOM 871 O O . LEU A 1 112 ? 6.561 -2.752 8.874 1.00 97.69 112 LEU A O 1
ATOM 875 N N . GLU A 1 113 ? 6.083 -3.143 6.709 1.00 98.31 113 GLU A N 1
ATOM 876 C CA . GLU A 1 113 ? 7.305 -3.864 6.353 1.00 98.31 113 GLU A CA 1
ATOM 877 C C . GLU A 1 113 ? 8.050 -3.110 5.234 1.00 98.31 113 GLU A C 1
ATOM 879 O O . GLU A 1 113 ? 7.573 -3.084 4.092 1.00 98.31 113 GLU A O 1
ATOM 884 N N . PRO A 1 114 ? 9.202 -2.475 5.530 1.00 97.94 114 PRO A N 1
ATOM 885 C CA . PRO A 1 114 ? 10.085 -1.896 4.520 1.00 97.94 114 PRO A CA 1
ATOM 886 C C . PRO A 1 114 ? 10.810 -2.979 3.708 1.00 97.94 114 PRO A C 1
ATOM 888 O O . PRO A 1 114 ? 11.323 -3.953 4.263 1.00 97.94 114 PRO A O 1
ATOM 891 N N . LEU A 1 115 ? 10.924 -2.772 2.398 1.00 98.06 115 LEU A N 1
ATOM 892 C CA . LEU A 1 115 ? 11.446 -3.728 1.421 1.00 98.06 115 LEU A CA 1
ATOM 893 C C . LEU A 1 115 ? 12.432 -3.062 0.451 1.00 98.06 115 LEU A C 1
ATOM 895 O O . LEU A 1 115 ? 12.382 -1.856 0.197 1.00 98.06 115 LEU A O 1
ATOM 899 N N . ALA A 1 116 ? 13.312 -3.865 -0.137 1.00 97.31 116 ALA A N 1
ATOM 900 C CA . ALA A 1 116 ? 14.139 -3.495 -1.279 1.00 97.31 116 ALA A CA 1
ATOM 901 C C . ALA A 1 116 ? 13.952 -4.480 -2.437 1.00 97.31 116 ALA A C 1
ATOM 903 O O . ALA A 1 116 ? 13.470 -5.597 -2.261 1.00 97.31 116 ALA A O 1
ATOM 904 N N . VAL A 1 117 ? 14.383 -4.084 -3.636 1.00 95.12 117 VAL A N 1
ATOM 905 C CA . VAL A 1 117 ? 14.470 -5.018 -4.765 1.00 95.12 117 VAL A CA 1
ATOM 906 C C . VAL A 1 117 ? 15.392 -6.181 -4.388 1.00 95.12 117 VAL A C 1
ATOM 908 O O . VAL A 1 117 ? 16.521 -5.963 -3.953 1.00 95.12 117 VAL A O 1
ATOM 911 N N . GLY A 1 118 ? 14.906 -7.407 -4.584 1.00 94.44 118 GLY A N 1
ATOM 912 C CA . GLY A 1 118 ? 15.611 -8.640 -4.231 1.00 94.44 118 GLY A CA 1
ATOM 913 C C . GLY A 1 118 ? 15.231 -9.217 -2.865 1.00 94.44 118 GLY A C 1
ATOM 914 O O . GLY A 1 118 ? 15.561 -10.373 -2.605 1.00 94.44 118 GLY A O 1
ATOM 915 N N . ASP A 1 119 ? 14.515 -8.467 -2.022 1.00 97.06 119 ASP A N 1
ATOM 916 C CA . ASP A 1 119 ? 13.883 -9.038 -0.832 1.00 97.06 119 ASP A CA 1
ATOM 917 C C . ASP A 1 119 ? 12.688 -9.926 -1.239 1.00 97.06 119 ASP A C 1
ATOM 919 O O . ASP A 1 119 ? 11.967 -9.579 -2.180 1.00 97.06 119 ASP A O 1
ATOM 923 N N . PRO A 1 120 ? 12.428 -11.038 -0.525 1.00 96.88 120 PRO A N 1
ATOM 924 C CA . PRO A 1 120 ? 11.183 -11.781 -0.689 1.00 96.88 120 PRO A CA 1
ATOM 925 C C . PRO A 1 120 ? 9.996 -10.948 -0.189 1.00 96.88 120 PRO A C 1
ATOM 927 O O . PRO A 1 120 ? 10.104 -10.249 0.825 1.00 96.88 120 PRO A O 1
ATOM 930 N N . LEU A 1 121 ? 8.840 -11.054 -0.846 1.00 97.56 121 LEU A N 1
ATOM 931 C CA . LEU A 1 121 ? 7.635 -10.368 -0.389 1.00 97.56 121 LEU A CA 1
ATOM 932 C C . LEU A 1 121 ? 7.131 -10.964 0.944 1.00 97.56 121 LEU A C 1
ATOM 934 O O . LEU A 1 121 ? 6.998 -12.186 1.084 1.00 97.56 121 LEU A O 1
ATOM 938 N N . PRO A 1 122 ? 6.803 -10.124 1.940 1.00 97.94 122 PRO A N 1
ATOM 939 C CA . PRO A 1 122 ? 6.439 -10.595 3.268 1.00 97.94 122 PRO A CA 1
ATOM 940 C C . PRO A 1 122 ? 5.044 -11.226 3.284 1.00 97.94 122 PRO A C 1
ATOM 942 O O . PRO A 1 122 ? 4.187 -10.961 2.441 1.00 97.94 122 PRO A O 1
ATOM 945 N N . THR A 1 123 ? 4.779 -12.041 4.302 1.00 98.31 123 THR A N 1
ATOM 946 C CA . THR A 1 123 ? 3.398 -12.382 4.658 1.00 98.31 123 THR A CA 1
ATOM 947 C C . THR A 1 123 ? 2.833 -11.264 5.523 1.00 98.31 123 THR A C 1
ATOM 949 O O . THR A 1 123 ? 3.367 -11.004 6.596 1.00 98.31 123 THR A O 1
ATOM 952 N N . MET A 1 124 ? 1.757 -10.623 5.069 1.00 98.25 124 MET A N 1
ATOM 953 C CA . MET A 1 124 ? 1.177 -9.447 5.729 1.00 98.25 124 MET A CA 1
ATOM 954 C C . MET A 1 124 ? -0.213 -9.747 6.305 1.00 98.25 124 MET A C 1
ATOM 956 O O . MET A 1 124 ? -0.979 -10.484 5.677 1.00 98.25 124 MET A O 1
ATOM 960 N N . PRO A 1 125 ? -0.596 -9.169 7.456 1.00 98.19 125 PRO A N 1
ATOM 961 C CA . PRO A 1 125 ? -1.935 -9.346 8.010 1.00 98.19 125 PRO A CA 1
ATOM 962 C C . PRO A 1 125 ? -2.976 -8.526 7.231 1.00 98.19 125 PRO A C 1
ATOM 964 O O . PRO A 1 125 ? -2.855 -7.316 7.108 1.00 98.19 125 PRO A O 1
ATOM 967 N N . LEU A 1 126 ? -4.052 -9.147 6.755 1.00 98.19 126 LEU A N 1
ATOM 968 C CA . LEU A 1 126 ? -5.256 -8.443 6.308 1.00 98.19 126 LEU A CA 1
ATOM 969 C C . LEU A 1 126 ? -6.319 -8.531 7.399 1.00 98.19 126 LEU A C 1
ATOM 971 O O . LEU A 1 126 ? -6.907 -9.593 7.621 1.00 98.19 126 LEU A O 1
ATOM 975 N N . PHE A 1 127 ? -6.552 -7.414 8.080 1.00 98.19 127 PHE A N 1
ATOM 976 C CA . PHE A 1 127 ? -7.574 -7.307 9.117 1.00 98.19 127 PHE A CA 1
ATOM 977 C C . PHE A 1 127 ? -8.976 -7.428 8.514 1.00 98.19 127 PHE A C 1
ATOM 979 O O . PHE A 1 127 ? -9.257 -6.903 7.440 1.00 98.19 127 PHE A O 1
ATOM 986 N N . LEU A 1 128 ? -9.841 -8.164 9.206 1.00 95.94 128 LEU A N 1
ATOM 987 C CA . LEU A 1 128 ? -11.256 -8.360 8.874 1.00 95.94 128 LEU A CA 1
ATOM 988 C C . LEU A 1 128 ? -12.163 -7.709 9.924 1.00 95.94 128 LEU A C 1
ATOM 990 O O . LEU A 1 128 ? -13.293 -7.342 9.617 1.00 95.94 128 LEU A O 1
ATOM 994 N N . THR A 1 129 ? -11.653 -7.615 11.151 1.00 93.81 129 THR A N 1
ATOM 995 C CA . THR A 1 129 ? -12.195 -6.888 12.300 1.00 93.81 129 THR A CA 1
ATOM 996 C C . THR A 1 129 ? -11.009 -6.349 13.120 1.00 93.81 129 THR A C 1
ATOM 998 O O . THR A 1 129 ? -9.864 -6.748 12.868 1.00 93.81 129 THR A O 1
ATOM 1001 N N . PRO A 1 130 ? -11.232 -5.502 14.143 1.00 90.56 130 PRO A N 1
ATOM 1002 C CA . PRO A 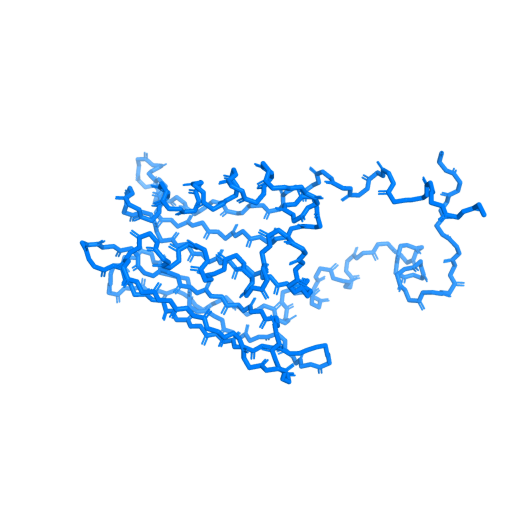1 130 ? -10.150 -5.031 15.013 1.00 90.56 130 PRO A CA 1
ATOM 1003 C C . PRO A 1 130 ? -9.385 -6.138 15.764 1.00 90.56 130 PRO A C 1
ATOM 1005 O O . PRO A 1 130 ? -8.262 -5.921 16.206 1.00 90.56 130 PRO A O 1
ATOM 1008 N N . ASP A 1 131 ? -9.982 -7.317 15.931 1.00 91.69 131 ASP A N 1
ATOM 1009 C CA . ASP A 1 131 ? -9.433 -8.452 16.679 1.00 91.69 131 ASP A CA 1
ATOM 1010 C C . ASP A 1 131 ? -9.067 -9.658 15.796 1.00 91.69 131 ASP A C 1
ATOM 1012 O O . ASP A 1 131 ? -8.484 -10.629 16.284 1.00 91.69 131 ASP A O 1
ATOM 1016 N N . ARG A 1 132 ? -9.374 -9.617 14.492 1.00 95.69 132 ARG A N 1
ATOM 1017 C CA . ARG A 1 132 ? -9.169 -10.747 13.580 1.00 95.69 132 ARG A CA 1
ATOM 1018 C C . ARG A 1 132 ? -8.529 -10.316 12.272 1.00 95.69 132 ARG A C 1
ATOM 1020 O O . ARG A 1 132 ? -9.010 -9.416 11.590 1.00 95.69 132 ARG A O 1
ATOM 1027 N N . TYR A 1 133 ? -7.514 -11.064 11.857 1.00 97.69 133 TYR A N 1
ATOM 1028 C CA . TYR A 1 133 ? -6.885 -10.938 10.549 1.00 97.69 133 TYR A CA 1
ATOM 1029 C C . TYR A 1 133 ? -6.656 -12.310 9.915 1.00 97.69 133 TYR A C 1
ATOM 1031 O O . TYR A 1 133 ? -6.714 -13.350 10.578 1.00 97.69 133 TYR A O 1
ATOM 1039 N N . ILE A 1 134 ? -6.397 -12.301 8.612 1.00 97.44 134 ILE A N 1
ATOM 1040 C CA . ILE A 1 134 ? -5.838 -13.438 7.882 1.00 97.44 134 ILE A CA 1
ATOM 1041 C C . ILE A 1 134 ? -4.458 -13.070 7.356 1.00 97.44 134 ILE A C 1
ATOM 1043 O O . ILE A 1 134 ? -4.188 -11.911 7.057 1.00 97.44 134 ILE A O 1
ATOM 1047 N N . ASN A 1 135 ? -3.585 -14.057 7.224 1.00 98.25 135 ASN A N 1
ATOM 1048 C CA . ASN A 1 135 ? -2.278 -13.851 6.620 1.00 98.25 135 ASN A CA 1
ATOM 1049 C C . ASN A 1 135 ? -2.398 -13.873 5.096 1.00 98.25 135 ASN A C 1
ATOM 1051 O O . ASN A 1 135 ? -2.935 -14.825 4.530 1.00 98.25 135 ASN A O 1
ATOM 1055 N N . VAL A 1 136 ? -1.875 -12.836 4.448 1.00 97.75 136 VAL A N 1
ATOM 1056 C CA . VAL A 1 136 ? -1.760 -12.726 2.994 1.00 97.75 136 VAL A CA 1
ATOM 1057 C C . VAL A 1 136 ? -0.322 -13.081 2.608 1.00 97.75 136 VAL A C 1
ATOM 1059 O O . VAL A 1 136 ? 0.581 -12.276 2.844 1.00 97.75 136 VAL A O 1
ATOM 1062 N N . PRO A 1 137 ? -0.071 -14.279 2.049 1.00 97.69 137 PRO A N 1
ATOM 1063 C CA . PRO A 1 137 ? 1.270 -14.705 1.667 1.00 97.69 137 PRO A CA 1
ATOM 1064 C C . PRO A 1 137 ? 1.640 -14.085 0.313 1.00 97.69 137 PRO A C 1
ATOM 1066 O O . PRO A 1 137 ? 1.374 -14.684 -0.733 1.00 97.69 137 PRO A O 1
ATOM 1069 N N . LEU A 1 138 ? 2.212 -12.875 0.316 1.00 96.94 138 LEU A N 1
ATOM 1070 C CA . LEU A 1 138 ? 2.452 -12.110 -0.914 1.00 96.94 138 LEU A CA 1
ATOM 1071 C C . LEU A 1 138 ? 3.390 -12.845 -1.882 1.00 96.94 138 LEU A C 1
ATOM 1073 O O . LEU A 1 138 ? 3.029 -13.002 -3.047 1.00 96.94 138 LEU A O 1
ATOM 1077 N N . GLU A 1 139 ? 4.521 -13.372 -1.401 1.00 97.19 139 GLU A N 1
ATOM 1078 C CA . GLU A 1 139 ? 5.496 -14.083 -2.247 1.00 97.19 139 GLU A CA 1
ATOM 1079 C C . GLU A 1 139 ? 4.898 -15.358 -2.879 1.00 97.19 139 GLU A C 1
ATOM 1081 O O . GLU A 1 139 ? 4.837 -15.434 -4.107 1.00 97.19 139 GLU A O 1
ATOM 1086 N N . PRO A 1 140 ? 4.327 -16.325 -2.120 1.00 98.00 140 PRO A N 1
ATOM 1087 C CA . PRO A 1 140 ? 3.700 -17.498 -2.738 1.00 98.00 140 PRO A CA 1
ATOM 1088 C C . PRO A 1 140 ? 2.546 -17.167 -3.698 1.00 98.00 140 PRO A C 1
ATOM 1090 O O . PRO A 1 140 ? 2.311 -17.897 -4.669 1.00 98.00 140 PRO A O 1
ATOM 1093 N N . SER A 1 141 ? 1.808 -16.083 -3.432 1.00 94.88 141 SER A N 1
ATOM 1094 C CA . SER A 1 141 ? 0.723 -15.620 -4.306 1.00 94.88 141 SER A CA 1
ATOM 1095 C C . SER A 1 141 ? 1.272 -15.077 -5.625 1.00 94.88 141 SER A C 1
ATOM 1097 O O . SER A 1 141 ? 0.764 -15.439 -6.690 1.00 94.88 141 SER A O 1
ATOM 1099 N N . TYR A 1 142 ? 2.339 -14.274 -5.562 1.00 93.69 142 TYR A N 1
ATOM 1100 C CA . TYR A 1 142 ? 3.059 -13.788 -6.736 1.00 93.69 142 TYR A CA 1
ATOM 1101 C C . TYR A 1 142 ? 3.637 -14.947 -7.552 1.00 93.69 142 TYR A C 1
ATOM 1103 O O . TYR A 1 142 ? 3.359 -15.040 -8.744 1.00 93.69 142 TYR A O 1
ATOM 1111 N N . ASP A 1 143 ? 4.327 -15.897 -6.920 1.00 96.00 143 ASP A N 1
ATOM 1112 C CA . ASP A 1 143 ? 4.890 -17.073 -7.594 1.00 96.00 143 ASP A CA 1
ATOM 1113 C C . ASP A 1 143 ? 3.836 -17.905 -8.331 1.00 96.00 143 ASP A C 1
ATOM 1115 O O . ASP A 1 143 ? 4.087 -18.486 -9.393 1.00 96.00 143 ASP A O 1
ATOM 1119 N N . THR A 1 144 ? 2.647 -18.026 -7.743 1.00 96.38 144 THR A N 1
ATOM 1120 C CA . THR A 1 144 ? 1.527 -18.744 -8.359 1.00 96.38 144 THR A CA 1
ATOM 1121 C C . THR A 1 144 ? 1.011 -17.986 -9.580 1.00 96.38 144 THR A C 1
ATOM 1123 O O . THR A 1 144 ? 0.837 -18.590 -10.641 1.00 96.38 144 THR A O 1
ATOM 1126 N N . ALA A 1 145 ? 0.827 -16.667 -9.465 1.00 92.25 145 ALA A N 1
ATOM 1127 C CA . ALA A 1 145 ? 0.413 -15.818 -10.579 1.00 92.25 145 ALA A CA 1
ATOM 1128 C C . ALA A 1 145 ? 1.455 -15.809 -11.712 1.00 92.25 145 ALA A C 1
ATOM 1130 O O . ALA A 1 145 ? 1.102 -15.989 -12.878 1.00 92.25 145 ALA A O 1
ATOM 1131 N N . TRP A 1 146 ? 2.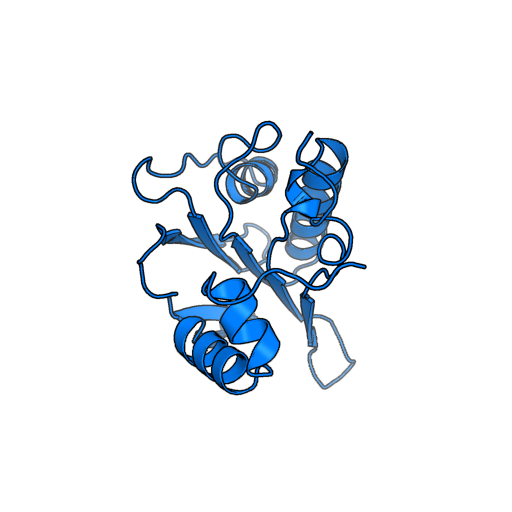740 -15.683 -11.373 1.00 94.06 146 TRP A N 1
ATOM 1132 C CA . TRP A 1 146 ? 3.854 -15.686 -12.318 1.00 94.06 146 TRP A CA 1
ATOM 1133 C C . TRP A 1 146 ? 3.938 -16.996 -13.100 1.00 94.06 146 TRP A C 1
ATOM 1135 O O . TRP A 1 146 ? 4.024 -16.979 -14.328 1.00 94.06 146 TRP A O 1
ATOM 1145 N N . ARG A 1 147 ? 3.815 -18.145 -12.420 1.00 95.19 147 ARG A N 1
ATOM 1146 C CA . ARG A 1 147 ? 3.772 -19.463 -13.079 1.00 95.19 147 ARG A CA 1
ATOM 1147 C C . ARG A 1 147 ? 2.609 -19.605 -14.062 1.00 95.19 147 ARG A C 1
ATOM 1149 O O . ARG A 1 147 ? 2.757 -20.319 -15.051 1.00 95.19 147 ARG A O 1
ATOM 1156 N N . GLY A 1 148 ? 1.486 -18.937 -13.800 1.00 93.75 148 GLY A N 1
ATOM 1157 C CA . GLY A 1 148 ? 0.327 -18.890 -14.694 1.00 93.75 148 GLY A CA 1
ATOM 1158 C C . GLY A 1 148 ? 0.448 -17.897 -15.859 1.00 93.75 148 GLY A C 1
ATOM 1159 O O . GLY A 1 148 ? -0.351 -17.972 -16.791 1.00 93.75 148 GLY A O 1
ATOM 1160 N N . MET A 1 149 ? 1.422 -16.980 -15.834 1.00 93.44 149 MET A N 1
ATOM 1161 C CA . MET A 1 149 ? 1.623 -15.982 -16.890 1.00 93.44 149 MET A CA 1
ATOM 1162 C C . MET A 1 149 ? 2.045 -16.656 -18.212 1.00 93.44 149 MET A C 1
ATOM 1164 O O . MET A 1 149 ? 2.904 -17.542 -18.192 1.00 93.44 149 MET A O 1
ATOM 1168 N N . PRO A 1 150 ? 1.509 -16.249 -19.381 1.00 95.50 150 PRO A N 1
ATOM 1169 C CA . PRO A 1 150 ? 1.971 -16.765 -20.666 1.00 95.50 150 PRO A CA 1
ATOM 1170 C C . PRO A 1 150 ? 3.485 -16.595 -20.854 1.00 95.50 150 PRO A C 1
ATOM 1172 O O . PRO A 1 150 ? 4.046 -15.547 -20.535 1.00 95.50 150 PRO A O 1
ATOM 1175 N N . ARG A 1 151 ? 4.144 -17.612 -21.428 1.00 94.38 151 ARG A N 1
ATOM 1176 C CA . ARG A 1 151 ? 5.611 -17.647 -21.598 1.00 94.38 151 ARG A CA 1
ATOM 1177 C C . ARG A 1 151 ? 6.178 -16.447 -22.348 1.00 94.38 151 ARG A C 1
ATOM 1179 O O . ARG A 1 151 ? 7.247 -15.978 -21.981 1.00 94.38 151 ARG A O 1
ATOM 1186 N N . PHE A 1 152 ? 5.456 -15.948 -23.348 1.00 93.69 152 PHE A N 1
ATOM 1187 C CA . PHE A 1 152 ? 5.839 -14.738 -24.072 1.00 93.69 152 PHE A CA 1
ATOM 1188 C C . PHE A 1 152 ? 6.002 -13.546 -23.116 1.00 93.69 152 PHE A C 1
ATOM 1190 O O . PHE A 1 152 ? 7.069 -12.950 -23.047 1.00 93.69 152 PHE A O 1
ATOM 1197 N N . TRP A 1 153 ? 4.994 -13.267 -22.284 1.00 93.06 153 TRP A N 1
ATOM 1198 C CA . TRP A 1 153 ? 5.053 -12.168 -21.318 1.00 93.06 153 TRP A CA 1
ATOM 1199 C C . TRP A 1 153 ? 6.094 -12.388 -20.219 1.00 93.06 153 TRP A C 1
ATOM 1201 O O . TRP A 1 153 ? 6.714 -11.421 -19.782 1.00 93.06 153 TRP A O 1
ATOM 1211 N N . GLN A 1 154 ? 6.340 -13.639 -19.810 1.00 92.88 154 GLN A N 1
ATOM 1212 C CA . GLN A 1 154 ? 7.459 -13.934 -18.910 1.00 92.88 154 GLN A CA 1
ATOM 1213 C C . GLN A 1 154 ? 8.797 -13.531 -19.540 1.00 92.88 154 GLN A C 1
ATOM 1215 O O . GLN A 1 154 ? 9.597 -12.852 -18.905 1.00 92.88 154 GLN A O 1
ATOM 1220 N N . ALA A 1 155 ? 9.014 -13.900 -20.804 1.00 93.88 155 ALA A N 1
ATOM 1221 C CA . ALA A 1 155 ? 10.235 -13.576 -21.529 1.00 93.88 155 ALA A CA 1
ATOM 1222 C C . ALA A 1 155 ? 10.411 -12.062 -21.731 1.00 93.88 155 ALA A C 1
ATOM 1224 O O . ALA A 1 155 ? 11.529 -11.573 -21.591 1.00 93.88 155 ALA A O 1
ATOM 1225 N N . VAL A 1 156 ? 9.329 -11.318 -21.984 1.00 93.50 156 VAL A N 1
ATOM 1226 C CA . VAL A 1 156 ? 9.366 -9.846 -22.065 1.00 93.50 156 VAL A CA 1
ATOM 1227 C C . VAL A 1 156 ? 9.823 -9.228 -20.742 1.00 93.50 156 VAL A C 1
ATOM 1229 O O . VAL A 1 156 ? 10.753 -8.425 -20.721 1.00 93.50 156 VAL A O 1
ATOM 1232 N N . VAL A 1 157 ? 9.221 -9.632 -19.619 1.00 90.06 157 VAL A N 1
ATOM 1233 C CA . VAL A 1 157 ? 9.581 -9.114 -18.285 1.00 90.06 157 VAL A CA 1
ATOM 1234 C C . VAL A 1 157 ? 11.012 -9.497 -17.889 1.00 90.06 157 VAL A C 1
ATOM 1236 O O . VAL A 1 157 ? 11.721 -8.697 -17.288 1.00 90.06 157 VAL A O 1
ATOM 1239 N N . GLU A 1 158 ? 11.464 -10.696 -18.257 1.00 92.75 158 GLU A N 1
ATOM 1240 C CA . GLU A 1 158 ? 12.841 -11.158 -18.037 1.00 92.75 158 GLU A CA 1
ATOM 1241 C C . GLU A 1 158 ? 13.864 -10.518 -18.999 1.00 92.75 158 GLU A C 1
ATOM 1243 O O . GLU A 1 158 ? 15.055 -10.820 -18.910 1.00 92.75 158 GLU A O 1
ATOM 1248 N N . GLY A 1 159 ? 13.426 -9.662 -19.931 1.00 91.69 159 GLY A N 1
ATOM 1249 C CA . GLY A 1 159 ? 14.286 -9.001 -20.918 1.00 91.69 159 GLY A CA 1
ATOM 1250 C C . GLY A 1 159 ? 14.825 -9.930 -22.011 1.00 91.69 159 GLY A C 1
ATOM 1251 O O . GLY A 1 159 ? 15.818 -9.609 -22.661 1.00 91.69 159 GLY A O 1
ATOM 1252 N N . LYS A 1 160 ? 14.203 -11.098 -22.200 1.00 93.50 160 LYS A N 1
ATOM 1253 C CA . LYS 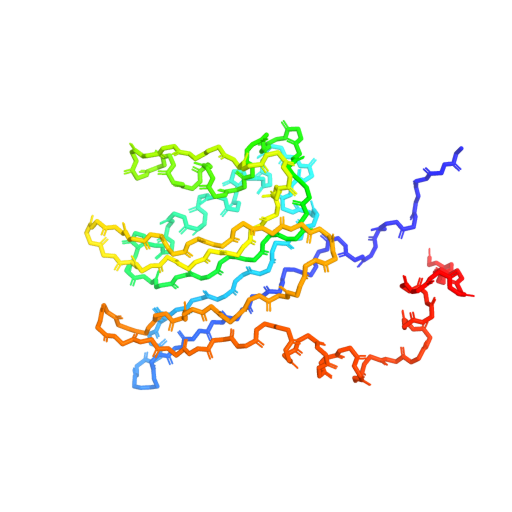A 1 160 ? 14.566 -12.100 -23.215 1.00 93.50 160 LYS A CA 1
ATOM 1254 C C . LYS A 1 160 ? 13.896 -11.847 -24.564 1.00 93.50 160 LYS A C 1
ATOM 1256 O O . LYS A 1 160 ? 14.457 -12.237 -25.582 1.00 93.50 160 LYS A O 1
ATOM 1261 N N . GLU A 1 161 ? 12.729 -11.206 -24.569 1.00 91.38 161 GLU A N 1
ATOM 1262 C CA . GLU A 1 161 ? 12.026 -10.757 -25.776 1.00 91.38 161 GLU A CA 1
ATOM 1263 C C . GLU A 1 161 ? 11.680 -9.265 -25.671 1.00 91.38 161 GLU A C 1
ATOM 1265 O O . GLU A 1 161 ? 11.452 -8.773 -24.562 1.00 91.38 161 GLU A O 1
ATOM 1270 N N . PRO A 1 162 ? 11.649 -8.518 -26.788 1.00 89.19 162 PRO A N 1
ATOM 1271 C CA . PRO A 1 162 ? 11.121 -7.161 -26.775 1.00 89.19 162 PRO A CA 1
ATOM 1272 C C . PRO A 1 162 ? 9.600 -7.183 -26.535 1.00 89.19 162 PRO A C 1
ATOM 1274 O O . PRO A 1 162 ? 8.934 -8.158 -26.902 1.00 89.19 162 PRO A O 1
ATOM 1277 N N . PRO A 1 163 ? 9.021 -6.126 -25.935 1.00 85.94 163 PRO A N 1
ATOM 1278 C CA . PRO A 1 163 ? 7.572 -5.970 -25.927 1.00 85.94 163 PRO A CA 1
ATOM 1279 C C . PRO A 1 163 ? 7.046 -5.939 -27.376 1.00 85.94 163 PRO A C 1
ATOM 1281 O O . PRO A 1 163 ? 7.774 -5.523 -28.277 1.00 85.94 163 PRO A O 1
ATOM 1284 N N . PRO A 1 164 ? 5.815 -6.413 -27.629 1.00 83.62 164 PRO A N 1
ATOM 1285 C CA . PRO A 1 164 ? 5.240 -6.359 -28.968 1.00 83.62 164 PRO A CA 1
ATOM 1286 C C . PRO A 1 164 ? 5.098 -4.902 -29.423 1.00 83.62 164 PRO A C 1
ATOM 1288 O O . PRO A 1 164 ? 4.741 -4.055 -28.609 1.00 83.62 164 PRO A O 1
ATOM 1291 N N . ASP A 1 165 ? 5.320 -4.639 -30.713 1.00 76.44 165 ASP A N 1
ATOM 1292 C CA . ASP A 1 165 ? 4.973 -3.355 -31.329 1.00 76.44 165 ASP A CA 1
ATOM 1293 C C . ASP A 1 165 ? 3.437 -3.209 -31.278 1.00 76.44 165 ASP A C 1
ATOM 1295 O O . ASP A 1 165 ? 2.724 -3.998 -31.912 1.00 76.44 165 ASP A O 1
ATOM 1299 N N . ILE A 1 166 ? 2.917 -2.266 -30.480 1.00 53.66 166 ILE A N 1
ATOM 1300 C CA . ILE A 1 166 ? 1.470 -1.989 -30.330 1.00 53.66 166 ILE A CA 1
ATOM 1301 C C . ILE A 1 166 ? 1.120 -0.662 -30.997 1.00 53.66 166 ILE A C 1
ATOM 1303 O O . ILE A 1 166 ? 1.828 0.331 -30.728 1.00 53.66 166 ILE A O 1
#

Secondary structure (DSSP, 8-state):
----TTTTSTT--EEEEEE-TTTT-EEEEEEE--GGGTSSHHHHHHHHHHHHHHHHTT-EEEEEE-S--BTTBTTHHHHHHHHTTT------TT--EEEEEEE-SSS-EEEEEEE-TTSPPPEEEEEEETTEEEEEEHHHHHHHHHHHS-HHHHHHHTTSSPPP--

Foldseek 3Di:
DDDDPVPPPLPDWDKDFDADPVPRHTAEMETEDGVNCQVDLVSLVVVLVVVLVCLAVQHKYKYWFPDAADPNGNQDSVQSNVVVLVDGDHADPQFSTWIWIWRHDPRIDIDIDGHDPPDADDFDWTDRHNVDTDTDRPRVVVVVVLVVDPPVVNCCVVVNDPDDDD

Sequence (166 aa):
MQADDTFHYQRTQLRLAVRHAPGHELIAMIEIVSTGNKDRAAAVETFVQKAVDVIQAGVHMQVIDLFSPGRHDPNGPHDLIWSHFGETYTPPVAKPLIAVSYQSGAFPTAYLEPLAVGDPLPTMPLFLTPDRYINVPLEPSYDTAWRGMPRFWQAVVEGKEPPPDI

Radius of gyration: 16.98 Å; chains: 1; bounding box: 43×34×48 Å